Protein AF-A0A1V6E5Q2-F1 (afdb_monomer_lite)

Radius of gyration: 21.22 Å; chains: 1; bounding box: 49×28×73 Å

pLDDT: mean 86.6, std 13.54, range [40.0, 97.19]

Foldseek 3Di:
DDWDFDDQDDPDDPPDDPVLLQVLLQVLQLVLLVCCLAPPLLVLQAPCLCVQQVFDDDDPVVQVVQCVPAVDNTPPCRPCLQVCQSNVDWDWGGGSRHIDTHTPPSNVVPPCDPDVPDTRPVCSSNGDGPCRVVVSSVSSVVSSVVSSVVVVVVVVVVVVPDDPPPD

Secondary structure (DSSP, 8-state):
---B---------TT--HHHHHHHHHHHHHHHHHHIIIIITGGGGSTTHHHHTTPPPPPHHHHHHHHHHHS---TT-SSSHHHHHHHH-EEEEEETTEEEEEE-GGGGG------TTS--HHHHHT---TTHHHHHHHHHHHHHHHHHHHHHHHHHHHHHHS-GGG-

Structure (mmCIF, N/CA/C/O backbone):
data_AF-A0A1V6E5Q2-F1
#
_entry.id   AF-A0A1V6E5Q2-F1
#
loop_
_atom_site.group_PDB
_atom_site.id
_atom_site.type_symbol
_atom_site.label_atom_id
_atom_site.label_alt_id
_atom_site.label_comp_id
_atom_site.label_asym_id
_atom_site.label_entity_id
_atom_site.label_seq_id
_atom_site.pdbx_PDB_ins_code
_atom_site.Cartn_x
_atom_site.Cartn_y
_atom_site.Cartn_z
_atom_site.occupancy
_atom_site.B_iso_or_equiv
_atom_site.auth_seq_id
_atom_site.auth_comp_id
_atom_site.auth_asym_id
_atom_site.auth_atom_id
_atom_site.pdbx_PDB_model_num
ATOM 1 N N . MET A 1 1 ? -6.738 10.334 -2.288 1.00 42.06 1 MET A N 1
ATOM 2 C CA . MET A 1 1 ? -5.582 9.819 -3.044 1.00 42.06 1 MET A CA 1
ATOM 3 C C . MET A 1 1 ? -4.465 9.629 -2.037 1.00 42.06 1 MET A C 1
ATOM 5 O O . MET A 1 1 ? -4.262 10.536 -1.241 1.00 42.06 1 MET A O 1
ATOM 9 N N . ILE A 1 2 ? -3.865 8.445 -1.987 1.00 44.06 2 ILE A N 1
ATOM 10 C CA . ILE A 1 2 ? -2.779 8.095 -1.06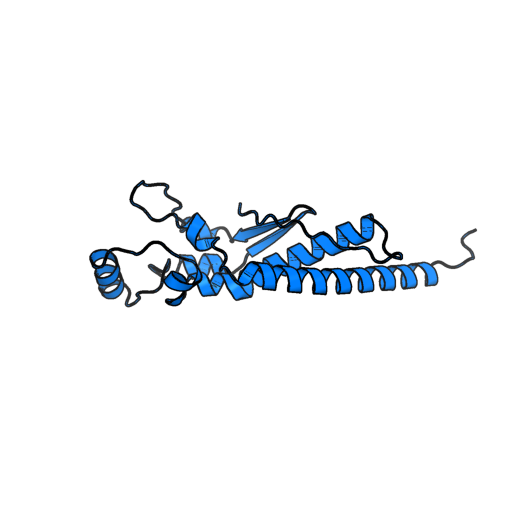0 1.00 44.06 2 ILE A CA 1
ATOM 11 C C . ILE A 1 2 ? -1.496 8.108 -1.891 1.00 44.06 2 ILE A C 1
ATOM 13 O O . ILE A 1 2 ? -1.531 7.612 -3.016 1.00 44.06 2 ILE A O 1
ATOM 17 N N . ALA A 1 3 ? -0.417 8.705 -1.384 1.00 40.00 3 ALA A N 1
ATOM 18 C CA . ALA A 1 3 ? 0.864 8.780 -2.082 1.00 40.00 3 ALA A CA 1
ATOM 19 C C . ALA A 1 3 ? 1.982 8.298 -1.153 1.00 40.00 3 ALA A C 1
ATOM 21 O O . ALA A 1 3 ? 2.346 8.993 -0.207 1.00 40.00 3 ALA A O 1
ATOM 22 N N . ILE A 1 4 ? 2.518 7.111 -1.430 1.00 51.91 4 ILE A N 1
ATOM 23 C CA . ILE A 1 4 ? 3.765 6.637 -0.827 1.00 51.91 4 ILE A CA 1
ATOM 24 C C . ILE A 1 4 ? 4.893 7.225 -1.676 1.00 51.91 4 ILE A C 1
ATOM 26 O O . ILE A 1 4 ? 4.987 6.923 -2.865 1.00 51.91 4 ILE A O 1
ATOM 30 N N . ARG A 1 5 ? 5.712 8.104 -1.090 1.00 45.88 5 ARG A N 1
ATOM 31 C CA . ARG A 1 5 ? 6.893 8.673 -1.753 1.00 45.88 5 ARG A CA 1
ATOM 32 C C . ARG A 1 5 ? 8.125 7.946 -1.241 1.00 45.88 5 ARG A C 1
ATOM 34 O O . ARG A 1 5 ? 8.477 8.095 -0.076 1.00 45.88 5 ARG A O 1
ATOM 41 N N . THR A 1 6 ? 8.763 7.168 -2.105 1.00 51.72 6 THR A N 1
ATOM 42 C CA . THR A 1 6 ? 10.079 6.589 -1.833 1.00 51.72 6 THR A CA 1
ATOM 43 C C . THR A 1 6 ? 11.035 7.010 -2.936 1.00 51.72 6 THR A C 1
ATOM 45 O O . THR A 1 6 ? 10.660 7.025 -4.108 1.00 51.72 6 THR A O 1
ATOM 48 N N . THR A 1 7 ? 12.257 7.381 -2.567 1.00 50.34 7 THR A N 1
ATOM 49 C CA . THR A 1 7 ? 13.312 7.692 -3.532 1.00 50.34 7 THR A CA 1
ATOM 50 C C . THR A 1 7 ? 14.164 6.445 -3.690 1.00 50.34 7 THR A C 1
ATOM 52 O O . THR A 1 7 ? 15.016 6.161 -2.850 1.00 50.34 7 THR A O 1
ATOM 55 N N . LEU A 1 8 ? 13.920 5.679 -4.752 1.00 53.22 8 LEU A N 1
ATOM 56 C CA . LEU A 1 8 ? 14.733 4.513 -5.070 1.00 53.22 8 LEU A CA 1
ATOM 57 C C . LEU A 1 8 ? 15.920 4.962 -5.927 1.00 53.22 8 LEU A C 1
ATOM 59 O O . LEU A 1 8 ? 15.751 5.376 -7.072 1.00 53.22 8 LEU A O 1
ATOM 63 N N . ARG A 1 9 ? 17.129 4.913 -5.364 1.00 55.69 9 ARG A N 1
ATOM 64 C CA . ARG A 1 9 ? 18.355 5.199 -6.113 1.00 55.69 9 ARG A CA 1
ATOM 65 C C . ARG A 1 9 ? 18.916 3.885 -6.639 1.00 55.69 9 ARG A C 1
ATOM 67 O O . ARG A 1 9 ? 19.646 3.196 -5.936 1.00 55.69 9 ARG A O 1
ATOM 74 N N . TYR A 1 10 ? 18.537 3.533 -7.861 1.00 60.97 10 TYR A N 1
ATOM 75 C CA . TYR A 1 10 ? 19.100 2.372 -8.537 1.00 60.97 10 TYR A CA 1
ATOM 76 C C . TYR A 1 10 ? 20.442 2.750 -9.171 1.00 60.97 10 TYR A C 1
ATOM 78 O O . TYR A 1 10 ? 20.530 3.721 -9.924 1.00 60.97 10 TYR A O 1
ATOM 86 N N . VAL A 1 11 ? 21.494 2.000 -8.848 1.00 61.47 11 VAL A N 1
ATOM 87 C CA . VAL A 1 11 ? 22.783 2.097 -9.538 1.00 61.47 11 VAL A CA 1
ATOM 88 C C . VAL A 1 11 ? 22.642 1.239 -10.792 1.00 61.47 11 VAL A C 1
ATOM 90 O O . VAL A 1 11 ? 22.547 0.021 -10.690 1.00 61.47 11 VAL A O 1
ATOM 93 N N . GLY A 1 12 ? 22.482 1.908 -11.937 1.00 55.00 12 GLY A N 1
ATOM 94 C CA . GLY A 1 12 ? 22.088 1.324 -13.221 1.00 55.00 12 GLY A CA 1
ATOM 95 C C . GLY A 1 12 ? 22.871 0.081 -13.639 1.00 55.00 12 GLY A C 1
ATOM 96 O O . GLY A 1 12 ? 24.053 -0.059 -13.336 1.00 55.00 12 GLY A O 1
ATOM 97 N N . ASP A 1 13 ? 22.204 -0.779 -14.406 1.00 69.75 13 ASP A N 1
ATOM 98 C CA . ASP A 1 13 ? 22.886 -1.698 -15.311 1.00 69.75 13 ASP A CA 1
ATOM 99 C C . ASP A 1 13 ? 23.342 -0.873 -16.523 1.00 69.75 13 ASP A C 1
ATOM 101 O O . ASP A 1 13 ? 22.537 -0.137 -17.100 1.00 69.75 13 ASP A O 1
ATOM 105 N N . ALA A 1 14 ? 24.621 -0.960 -16.895 1.00 71.19 14 ALA A N 1
ATOM 106 C CA . ALA A 1 14 ? 25.188 -0.207 -18.015 1.00 71.19 14 ALA A CA 1
ATOM 107 C C . ALA A 1 14 ? 24.459 -0.474 -19.348 1.00 71.19 14 ALA A C 1
ATOM 109 O O . ALA A 1 14 ? 24.554 0.335 -20.270 1.00 71.19 14 ALA A O 1
ATOM 110 N N . ALA A 1 15 ? 23.721 -1.585 -19.449 1.00 78.56 15 ALA A N 1
ATOM 111 C CA . ALA A 1 15 ? 22.958 -1.958 -20.635 1.00 78.56 15 ALA A CA 1
ATOM 112 C C . ALA A 1 15 ? 21.544 -1.341 -20.716 1.00 78.56 15 ALA A C 1
ATOM 114 O O . ALA A 1 15 ? 20.929 -1.367 -21.787 1.00 78.56 15 ALA A O 1
ATOM 115 N N . ALA A 1 16 ? 20.998 -0.807 -19.618 1.00 87.25 16 ALA A N 1
ATOM 116 C CA . ALA A 1 16 ? 19.630 -0.290 -19.587 1.00 87.25 16 ALA A CA 1
ATOM 117 C C . ALA A 1 16 ? 19.575 1.188 -19.994 1.00 87.25 16 ALA A C 1
ATOM 119 O O . ALA A 1 16 ? 20.278 2.033 -19.438 1.00 87.25 16 ALA A O 1
ATOM 120 N N . SER A 1 17 ? 18.692 1.530 -20.939 1.00 90.69 17 SER A N 1
ATOM 121 C CA . SER A 1 17 ? 18.462 2.937 -21.276 1.00 90.69 17 SER A CA 1
ATOM 122 C C . SER A 1 17 ? 17.658 3.635 -20.165 1.00 90.69 17 SER A C 1
ATOM 124 O O . SER A 1 17 ? 16.873 2.977 -19.473 1.00 90.69 17 SER A O 1
ATOM 126 N N . PRO A 1 18 ? 17.756 4.971 -20.014 1.00 90.12 18 PRO A N 1
ATOM 127 C CA . PRO A 1 18 ? 16.938 5.711 -19.049 1.00 90.12 18 PRO A CA 1
ATOM 128 C C . PRO A 1 18 ? 15.427 5.462 -19.198 1.00 90.12 18 PRO A C 1
ATOM 130 O O . PRO A 1 18 ? 14.717 5.372 -18.199 1.00 90.12 18 PRO A O 1
ATOM 133 N N . GLY A 1 19 ? 14.939 5.284 -20.431 1.00 91.31 19 GLY A N 1
ATOM 134 C CA . GLY A 1 19 ? 13.529 4.981 -20.691 1.00 91.31 19 GLY A CA 1
ATOM 135 C C . GLY A 1 19 ? 13.108 3.576 -20.247 1.00 91.31 19 GLY A C 1
ATOM 136 O O . GLY A 1 19 ? 11.975 3.388 -19.804 1.00 91.31 19 GLY A O 1
ATOM 137 N N . ASP A 1 20 ? 14.008 2.591 -20.315 1.00 92.62 20 ASP A N 1
ATOM 138 C CA . ASP A 1 20 ? 13.737 1.242 -19.797 1.00 92.62 20 ASP A CA 1
ATOM 139 C C . ASP A 1 20 ? 13.686 1.244 -18.276 1.00 92.62 20 ASP A C 1
ATOM 141 O O . ASP A 1 20 ? 12.810 0.613 -17.688 1.00 92.62 20 ASP A O 1
ATOM 145 N N . MET A 1 21 ? 14.599 1.991 -17.652 1.00 90.69 21 MET A N 1
ATOM 146 C CA . MET A 1 21 ? 14.638 2.177 -16.206 1.00 90.69 21 MET A CA 1
ATOM 147 C C . MET A 1 21 ? 13.342 2.800 -15.693 1.00 90.69 21 MET A C 1
ATOM 149 O O . MET A 1 21 ? 12.751 2.284 -14.746 1.00 90.69 21 MET A O 1
ATOM 153 N N . GLU A 1 22 ? 12.872 3.875 -16.332 1.00 92.50 22 GLU A N 1
ATOM 154 C CA . GLU A 1 22 ? 11.607 4.510 -15.962 1.00 92.50 22 GLU A CA 1
ATOM 155 C C . GLU A 1 22 ? 10.428 3.545 -16.125 1.00 92.50 22 GLU A C 1
ATOM 157 O O . GLU A 1 22 ? 9.627 3.382 -15.204 1.00 92.50 22 GLU A O 1
ATOM 162 N N . ARG A 1 23 ? 10.346 2.846 -17.263 1.00 94.00 23 ARG A N 1
ATOM 163 C CA . ARG A 1 23 ? 9.274 1.878 -17.528 1.00 94.00 23 ARG A CA 1
ATOM 164 C C . ARG A 1 23 ? 9.261 0.738 -16.509 1.00 94.00 23 ARG A C 1
ATOM 166 O O . ARG A 1 23 ? 8.199 0.413 -15.982 1.00 94.00 23 ARG A O 1
ATOM 173 N N . ALA A 1 24 ? 10.425 0.164 -16.211 1.00 93.94 24 ALA A N 1
ATOM 174 C CA . ALA A 1 24 ? 10.580 -0.892 -15.217 1.00 93.94 24 ALA A CA 1
ATOM 175 C C . ALA A 1 24 ? 10.189 -0.410 -13.812 1.00 93.94 24 ALA A C 1
ATOM 177 O O . ALA A 1 24 ? 9.497 -1.125 -13.088 1.00 93.94 24 ALA A O 1
ATOM 178 N N . ALA A 1 25 ? 10.579 0.813 -13.438 1.00 92.56 25 ALA A N 1
ATOM 179 C CA . ALA A 1 25 ? 10.232 1.406 -12.150 1.00 92.56 25 ALA A CA 1
ATOM 180 C C . ALA A 1 25 ? 8.722 1.639 -11.999 1.00 92.56 25 ALA A C 1
ATOM 182 O O . ALA A 1 25 ? 8.157 1.295 -10.961 1.00 92.56 25 ALA A O 1
ATOM 183 N N . VAL A 1 26 ? 8.058 2.172 -13.030 1.00 94.38 26 VAL A N 1
ATOM 184 C CA . VAL A 1 26 ? 6.599 2.369 -13.028 1.00 94.38 26 VAL A CA 1
ATOM 185 C C . VAL A 1 26 ? 5.879 1.032 -12.856 1.00 94.38 26 VAL A C 1
ATOM 187 O O . VAL A 1 26 ? 5.056 0.904 -11.954 1.00 94.38 26 VAL A O 1
ATOM 190 N N . GLN A 1 27 ? 6.241 0.015 -13.642 1.00 95.88 27 GLN A N 1
ATOM 191 C CA . GLN A 1 27 ? 5.641 -1.322 -13.539 1.00 95.88 27 GLN A CA 1
ATOM 192 C C . GLN A 1 27 ? 5.870 -1.956 -12.158 1.00 95.88 27 GLN A C 1
ATOM 194 O O . GLN A 1 27 ? 4.944 -2.499 -11.561 1.00 95.88 27 GLN A O 1
ATOM 199 N N . ALA A 1 28 ? 7.079 -1.836 -11.603 1.00 94.88 28 ALA A N 1
ATOM 200 C CA . ALA A 1 28 ? 7.383 -2.337 -10.264 1.00 94.88 28 ALA A CA 1
ATOM 201 C C . ALA A 1 28 ? 6.574 -1.620 -9.165 1.00 94.88 28 ALA A C 1
ATOM 203 O O . ALA A 1 28 ? 6.164 -2.245 -8.184 1.00 94.88 28 ALA A O 1
ATOM 204 N N . LEU A 1 29 ? 6.318 -0.317 -9.318 1.00 94.62 29 LEU A N 1
ATOM 205 C CA . LEU A 1 29 ? 5.461 0.447 -8.411 1.00 94.62 29 LEU A CA 1
ATOM 206 C C . LEU A 1 29 ? 3.9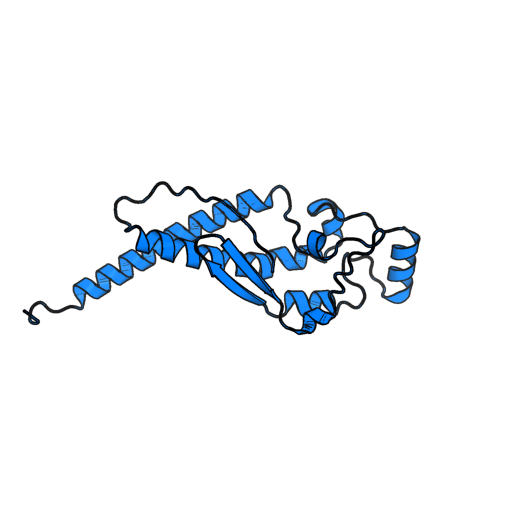91 0.019 -8.508 1.00 94.62 29 LEU A C 1
ATOM 208 O O . LEU A 1 29 ? 3.331 -0.068 -7.471 1.00 94.62 29 LEU A O 1
ATOM 212 N N . GLU A 1 30 ? 3.483 -0.286 -9.705 1.00 95.69 30 GLU A N 1
ATOM 213 C CA . GLU A 1 30 ? 2.143 -0.872 -9.875 1.00 95.69 30 GLU A CA 1
ATOM 214 C C . GLU A 1 30 ? 2.045 -2.228 -9.169 1.00 95.69 30 GLU A C 1
ATOM 216 O O . GLU A 1 30 ? 1.129 -2.440 -8.368 1.00 95.69 30 GLU A O 1
ATOM 221 N N . ASP A 1 31 ? 3.038 -3.100 -9.373 1.00 96.62 31 ASP A N 1
ATOM 222 C CA . ASP A 1 31 ? 3.130 -4.398 -8.700 1.00 96.62 31 ASP A CA 1
ATOM 223 C C . ASP A 1 31 ? 3.168 -4.240 -7.169 1.00 96.62 31 ASP A C 1
ATOM 225 O O . ASP A 1 31 ? 2.547 -5.019 -6.440 1.00 96.62 31 ASP A O 1
ATOM 229 N N . LEU A 1 32 ? 3.881 -3.229 -6.654 1.00 95.94 32 LEU A N 1
ATOM 230 C CA . LEU A 1 32 ? 3.919 -2.930 -5.221 1.00 95.94 32 LEU A CA 1
ATOM 231 C C . LEU A 1 32 ? 2.561 -2.441 -4.710 1.00 95.94 32 LEU A C 1
ATOM 233 O O . LEU A 1 32 ? 2.129 -2.874 -3.644 1.00 95.94 32 LEU A O 1
ATOM 237 N N . GLY A 1 33 ? 1.883 -1.552 -5.439 1.00 95.00 33 GLY A N 1
ATOM 238 C CA . GLY A 1 33 ? 0.558 -1.063 -5.055 1.00 95.00 33 GLY A CA 1
ATOM 239 C C . GLY A 1 33 ? -0.469 -2.191 -4.974 1.00 95.00 33 GLY A C 1
ATOM 240 O O . GLY A 1 33 ? -1.237 -2.256 -4.012 1.00 95.00 33 GLY A O 1
ATOM 241 N N . ALA A 1 34 ? -0.430 -3.114 -5.938 1.00 96.06 34 ALA A N 1
ATOM 242 C CA . ALA A 1 34 ? -1.249 -4.321 -5.927 1.00 96.06 34 ALA A CA 1
ATOM 243 C C . ALA A 1 34 ? -0.898 -5.232 -4.741 1.00 96.06 34 ALA A C 1
ATOM 245 O O . ALA A 1 34 ? -1.789 -5.672 -4.016 1.00 96.06 34 ALA A O 1
ATOM 246 N N . LYS A 1 35 ? 0.397 -5.451 -4.478 1.00 96.44 35 LYS A N 1
ATOM 247 C CA . LYS A 1 35 ? 0.859 -6.246 -3.332 1.00 96.44 35 LYS A CA 1
ATOM 248 C C . LYS A 1 35 ? 0.443 -5.641 -1.991 1.00 96.44 35 LYS A C 1
ATOM 250 O O . LYS A 1 35 ? -0.007 -6.363 -1.108 1.00 96.44 35 LYS A O 1
ATOM 255 N N . TRP A 1 36 ? 0.582 -4.328 -1.821 1.00 96.25 36 TRP A N 1
ATOM 256 C CA . TRP A 1 36 ? 0.141 -3.638 -0.609 1.00 96.25 36 TRP A CA 1
ATOM 257 C C . TRP A 1 36 ? -1.363 -3.823 -0.391 1.00 96.25 36 TRP A C 1
ATOM 259 O O . TRP A 1 36 ? -1.789 -4.174 0.709 1.00 96.25 36 TRP A O 1
ATOM 269 N N . HIS A 1 37 ? -2.159 -3.647 -1.448 1.00 95.12 37 HIS A N 1
ATOM 270 C CA . HIS A 1 37 ? -3.608 -3.829 -1.394 1.00 95.12 37 HIS A CA 1
ATOM 271 C C . HIS A 1 37 ? -4.015 -5.268 -1.041 1.00 95.12 37 HIS A C 1
ATOM 273 O O . HIS A 1 37 ? -4.898 -5.453 -0.209 1.00 95.12 37 HIS A O 1
ATOM 279 N N . GLY A 1 38 ? -3.356 -6.272 -1.623 1.00 96.12 38 GLY A N 1
ATOM 280 C CA . GLY A 1 38 ? -3.670 -7.682 -1.381 1.00 96.12 38 GLY A CA 1
ATOM 281 C C . GLY A 1 38 ? -3.190 -8.202 -0.025 1.00 96.12 38 GLY A C 1
ATOM 282 O O . GLY A 1 38 ? -3.943 -8.869 0.679 1.00 96.12 38 GLY A O 1
ATOM 283 N N . ASP A 1 39 ? -1.959 -7.867 0.364 1.00 97.06 39 ASP A N 1
ATOM 284 C CA . ASP A 1 39 ? -1.290 -8.535 1.487 1.00 97.06 39 ASP A CA 1
ATOM 285 C C . ASP A 1 39 ? -1.291 -7.696 2.770 1.00 97.06 39 ASP A C 1
ATOM 287 O O . ASP A 1 39 ? -1.367 -8.245 3.868 1.00 97.06 39 ASP A O 1
ATOM 291 N N . TYR A 1 40 ? -1.187 -6.369 2.654 1.00 96.75 40 TYR A N 1
ATOM 292 C CA . TYR A 1 40 ? -0.940 -5.477 3.795 1.00 96.75 40 TYR A CA 1
ATOM 293 C C . TYR A 1 40 ? -2.191 -4.724 4.244 1.00 96.75 40 TYR A C 1
ATOM 295 O O . TYR A 1 40 ? -2.418 -4.543 5.442 1.00 96.75 40 TYR A O 1
ATOM 303 N N . LEU A 1 41 ? -3.055 -4.326 3.311 1.00 95.19 41 LEU A N 1
ATOM 304 C CA . LEU A 1 41 ? -4.316 -3.671 3.645 1.00 95.19 41 LEU A CA 1
ATOM 305 C C . LEU A 1 41 ? -5.225 -4.536 4.541 1.00 95.19 41 LEU A C 1
ATOM 307 O O . LEU A 1 41 ? -5.756 -3.985 5.504 1.00 95.19 41 LEU A O 1
ATOM 311 N N . PRO A 1 42 ? -5.389 -5.862 4.335 1.00 96.69 42 PRO A N 1
ATOM 312 C CA . PRO A 1 42 ? -6.188 -6.683 5.250 1.00 96.69 42 PRO A CA 1
ATOM 313 C C . PRO A 1 42 ? -5.688 -6.629 6.700 1.00 96.69 42 PRO A C 1
ATOM 315 O O . PRO A 1 42 ? -6.487 -6.622 7.635 1.00 96.69 42 PRO A O 1
ATOM 318 N N . LEU A 1 43 ? -4.373 -6.487 6.896 1.00 97.19 43 LEU A N 1
ATOM 319 C CA . LEU A 1 43 ? -3.745 -6.431 8.219 1.00 97.19 43 LEU A CA 1
ATOM 320 C C . LEU A 1 43 ? -4.161 -5.191 9.022 1.00 97.19 43 LEU A C 1
ATOM 322 O O . LEU A 1 43 ? -4.072 -5.209 10.247 1.00 97.19 43 LEU A O 1
ATOM 326 N N . HIS A 1 44 ? -4.656 -4.139 8.363 1.00 96.06 44 HIS A N 1
ATOM 327 C CA . HIS A 1 44 ? -5.182 -2.935 9.013 1.00 96.06 44 HIS A CA 1
ATOM 328 C C . HIS A 1 44 ? -6.525 -3.174 9.719 1.00 96.06 44 HIS A C 1
ATOM 330 O O . HIS A 1 44 ? -6.934 -2.386 10.571 1.00 96.06 44 HIS A O 1
ATOM 336 N N . PHE A 1 45 ? -7.214 -4.265 9.386 1.00 95.88 45 PHE A N 1
ATOM 337 C CA . PHE A 1 45 ? -8.483 -4.654 10.001 1.00 95.88 45 PHE A CA 1
ATOM 338 C C . PHE A 1 45 ? -8.302 -5.711 11.102 1.00 95.88 45 PHE A C 1
ATOM 340 O O . PHE A 1 45 ? -9.263 -6.066 11.787 1.00 95.88 45 PHE A O 1
ATOM 347 N N . GLU A 1 46 ? -7.080 -6.198 11.322 1.00 95.94 46 GLU A N 1
ATOM 348 C CA . GLU A 1 46 ? -6.780 -7.205 12.339 1.00 95.94 46 GLU A CA 1
ATOM 349 C C . GLU A 1 46 ? -6.613 -6.601 13.740 1.00 95.94 46 GLU A C 1
ATOM 351 O O . GLU A 1 46 ? -6.154 -5.466 13.870 1.00 95.94 46 GLU A O 1
ATOM 356 N N . PRO A 1 47 ? -6.918 -7.336 14.830 1.00 94.94 47 PRO A N 1
ATOM 357 C CA . PRO A 1 47 ? -6.720 -6.841 16.196 1.00 94.94 47 PRO A CA 1
ATOM 358 C C . PRO A 1 47 ? -5.295 -6.337 16.474 1.00 94.94 47 PRO A C 1
ATOM 360 O O . PRO A 1 47 ? -5.113 -5.382 17.229 1.00 94.94 47 PRO A O 1
ATOM 363 N N . SER A 1 48 ? -4.289 -6.931 15.826 1.00 95.88 48 SER A N 1
ATOM 364 C CA . SER A 1 48 ? -2.881 -6.536 15.937 1.00 95.88 48 SER A CA 1
ATOM 365 C C . SER A 1 48 ? -2.554 -5.177 15.310 1.00 95.88 48 SER A C 1
ATOM 367 O O . SER A 1 48 ? -1.478 -4.645 15.581 1.00 95.88 48 SER A O 1
ATOM 369 N N . ALA A 1 49 ? -3.444 -4.597 14.493 1.00 95.94 49 ALA A N 1
ATOM 370 C CA . ALA A 1 49 ? -3.184 -3.343 13.786 1.00 95.94 49 ALA A CA 1
ATOM 371 C C . ALA A 1 49 ? -2.902 -2.172 14.742 1.00 95.94 49 ALA A C 1
ATOM 373 O O . ALA A 1 49 ? -2.083 -1.316 14.426 1.00 95.94 49 ALA A O 1
ATOM 374 N N . PHE A 1 50 ? -3.503 -2.172 15.942 1.00 95.00 50 PHE A N 1
ATOM 375 C CA . PHE A 1 50 ? -3.218 -1.161 16.968 1.00 95.00 50 PHE A CA 1
ATOM 376 C C . PHE A 1 50 ? -1.732 -1.073 17.304 1.00 95.00 50 PHE A C 1
ATOM 378 O O . PHE A 1 50 ? -1.178 0.021 17.342 1.00 95.00 50 PHE A O 1
ATOM 385 N N . ASN A 1 51 ? -1.092 -2.226 17.496 1.00 95.94 51 ASN A N 1
ATOM 386 C CA . ASN A 1 51 ? 0.321 -2.288 17.846 1.00 95.94 51 ASN A CA 1
ATOM 387 C C . ASN A 1 51 ? 1.203 -2.129 16.608 1.00 95.94 51 ASN A C 1
ATOM 389 O O . ASN A 1 51 ? 2.183 -1.397 16.651 1.00 95.94 51 ASN A O 1
ATOM 393 N N . ARG A 1 52 ? 0.845 -2.793 15.501 1.00 96.44 52 ARG A N 1
ATOM 394 C CA . ARG A 1 52 ? 1.650 -2.789 14.271 1.00 96.44 52 ARG A CA 1
ATOM 395 C C . ARG A 1 52 ? 1.743 -1.402 13.634 1.00 96.44 52 ARG A C 1
ATOM 397 O O . ARG A 1 52 ? 2.819 -0.993 13.220 1.00 96.44 52 ARG A O 1
ATOM 404 N N . TYR A 1 53 ? 0.617 -0.703 13.546 1.00 96.00 53 TYR A N 1
ATOM 405 C CA . TYR A 1 53 ? 0.499 0.552 12.802 1.00 96.00 53 TYR A CA 1
ATOM 406 C C . TYR A 1 53 ? 0.355 1.780 13.708 1.00 96.00 53 TYR A C 1
ATOM 408 O O . TYR A 1 53 ? 0.182 2.892 13.216 1.00 96.00 53 TYR A O 1
ATOM 416 N N . GLY A 1 54 ? 0.393 1.593 15.032 1.00 95.44 54 GLY A N 1
ATOM 417 C CA . GLY A 1 54 ? 0.280 2.689 15.994 1.00 95.44 54 GLY A CA 1
ATOM 418 C C . GLY A 1 54 ? -1.083 3.384 15.967 1.00 95.44 54 GLY A C 1
ATOM 419 O O . GLY A 1 54 ? -1.153 4.605 16.109 1.00 95.44 54 GLY A O 1
ATOM 420 N N . PHE A 1 55 ? -2.175 2.639 15.754 1.00 94.75 55 PHE A N 1
ATOM 421 C CA . PHE A 1 55 ? -3.510 3.246 15.722 1.00 94.75 55 PHE A CA 1
ATOM 422 C C . PHE A 1 55 ? -3.857 3.899 17.055 1.00 94.75 55 PHE A C 1
ATOM 424 O O . PHE A 1 55 ? -3.518 3.406 18.134 1.00 94.75 55 PHE A O 1
ATOM 431 N N . GLN A 1 56 ? -4.629 4.981 16.986 1.00 91.56 56 GLN A N 1
ATOM 432 C CA . GLN A 1 56 ? -5.060 5.686 18.182 1.00 91.56 56 GLN A CA 1
ATOM 433 C C . GLN A 1 56 ? -5.925 4.767 19.059 1.00 91.56 56 GLN A C 1
ATOM 435 O O . GLN A 1 56 ? -6.913 4.179 18.603 1.00 91.56 56 GLN A O 1
ATOM 440 N N . ALA A 1 57 ? -5.610 4.677 20.350 1.00 91.75 57 ALA A N 1
ATOM 441 C CA . ALA A 1 57 ? -6.414 3.898 21.284 1.00 91.75 57 ALA A CA 1
ATOM 442 C C . ALA A 1 57 ? -7.877 4.381 21.293 1.00 91.75 57 ALA A C 1
ATOM 444 O O . ALA A 1 57 ? -8.170 5.579 21.329 1.00 91.75 57 ALA A O 1
ATOM 445 N N . ARG A 1 58 ? -8.824 3.438 21.258 1.00 92.19 58 ARG A N 1
ATOM 446 C CA . ARG A 1 58 ? -10.259 3.737 21.376 1.00 92.19 58 ARG A CA 1
ATOM 447 C C . ARG A 1 58 ? -10.681 3.692 22.838 1.00 92.19 58 ARG A C 1
ATOM 449 O O . ARG A 1 58 ? -10.172 2.887 23.610 1.00 92.19 58 ARG A O 1
ATOM 456 N N . SER A 1 59 ? -11.657 4.516 23.221 1.00 93.31 59 SER A N 1
ATOM 457 C CA . SER A 1 59 ? -12.168 4.498 24.594 1.00 93.31 59 SER A CA 1
ATOM 458 C C . SER A 1 59 ? -12.783 3.138 24.946 1.00 93.31 59 SER A C 1
ATOM 460 O O . SER A 1 59 ? -13.480 2.526 24.132 1.00 93.31 59 SER A O 1
ATOM 462 N N . ALA A 1 60 ? -12.598 2.685 26.188 1.00 94.88 60 ALA A N 1
ATOM 463 C CA . ALA A 1 60 ? -13.141 1.408 26.659 1.00 94.88 60 ALA A CA 1
ATOM 464 C C . ALA A 1 60 ? -14.666 1.314 26.462 1.00 94.88 60 ALA A C 1
ATOM 466 O O . ALA A 1 60 ? -15.187 0.282 26.037 1.00 94.88 60 ALA A O 1
ATOM 467 N N . ARG A 1 61 ? -15.387 2.426 26.679 1.00 95.94 61 ARG A N 1
ATOM 468 C CA . ARG A 1 61 ? -16.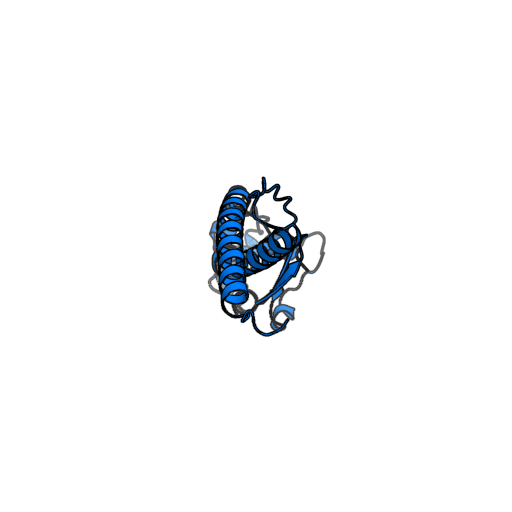831 2.530 26.417 1.00 95.94 61 ARG A CA 1
ATOM 469 C C . ARG A 1 61 ? -17.171 2.270 24.948 1.00 95.94 61 ARG A C 1
ATOM 471 O O . ARG A 1 61 ? -18.150 1.577 24.673 1.00 95.94 61 ARG A O 1
ATOM 478 N N . TYR A 1 62 ? -16.391 2.815 24.010 1.00 93.19 62 TYR A N 1
ATOM 479 C CA . TYR A 1 62 ? -16.586 2.571 22.580 1.00 93.19 62 TYR A CA 1
ATOM 480 C C . TYR A 1 62 ? -16.380 1.093 22.247 1.00 93.19 62 TYR A C 1
ATOM 482 O O . TYR A 1 62 ? -17.257 0.493 21.626 1.00 93.19 62 TYR A O 1
ATOM 490 N N . THR A 1 63 ? -15.274 0.501 22.704 1.00 94.06 63 THR A N 1
ATOM 491 C CA . THR A 1 63 ? -14.941 -0.905 22.439 1.00 94.06 63 THR A CA 1
ATOM 492 C C . THR A 1 63 ? -15.987 -1.845 23.033 1.00 94.06 63 THR A C 1
ATOM 494 O O . THR A 1 63 ? -16.510 -2.693 22.316 1.00 94.06 63 THR A O 1
ATOM 497 N N . LYS A 1 64 ? -16.401 -1.635 24.291 1.00 95.81 64 LYS A N 1
ATOM 498 C CA . LYS A 1 64 ? -17.464 -2.425 24.936 1.00 95.81 64 LYS A CA 1
ATOM 499 C C . LYS A 1 64 ? -18.783 -2.339 24.168 1.00 95.81 64 LYS A C 1
ATOM 501 O O . LYS A 1 64 ? -19.402 -3.361 23.894 1.00 95.81 64 LYS A O 1
ATOM 506 N N . ARG A 1 65 ? -19.200 -1.130 23.771 1.00 95.62 65 ARG A N 1
ATOM 507 C CA . ARG A 1 65 ? -20.419 -0.927 22.968 1.00 95.62 65 ARG A CA 1
ATOM 508 C C . ARG A 1 65 ? -20.332 -1.633 21.615 1.00 95.62 65 ARG A C 1
ATOM 510 O O . ARG A 1 65 ? -21.323 -2.183 21.148 1.00 95.62 65 ARG A O 1
ATOM 517 N N . LYS A 1 66 ? -19.167 -1.579 20.973 1.00 94.38 66 LYS A N 1
ATOM 518 C CA . LYS A 1 66 ? -18.923 -2.204 19.675 1.00 94.38 66 LYS A CA 1
ATOM 519 C C . LYS A 1 66 ? -19.015 -3.726 19.760 1.00 94.38 66 LYS A C 1
ATOM 521 O O . LYS A 1 66 ? -19.749 -4.320 18.978 1.00 94.38 66 LYS A O 1
ATOM 526 N N . VAL A 1 67 ? -18.349 -4.320 20.747 1.00 96.56 67 VAL A N 1
ATOM 527 C CA . VAL A 1 67 ? -18.409 -5.761 21.021 1.00 96.56 67 VAL A CA 1
ATOM 528 C C . VAL A 1 67 ? -19.841 -6.185 21.344 1.00 96.56 67 VAL A C 1
ATOM 530 O O . VAL A 1 67 ? -20.333 -7.130 20.746 1.00 96.56 67 VAL A O 1
ATOM 533 N N . ALA A 1 68 ? -20.554 -5.442 22.194 1.00 96.75 68 ALA A N 1
ATOM 534 C CA . ALA A 1 68 ? -21.942 -5.760 22.532 1.00 96.75 68 ALA A CA 1
ATOM 535 C C . ALA A 1 68 ? -22.892 -5.718 21.321 1.00 96.75 68 ALA A C 1
ATOM 537 O O . ALA A 1 68 ? -23.854 -6.475 21.273 1.00 96.75 68 ALA A O 1
ATOM 538 N N . ARG A 1 69 ? -22.646 -4.829 20.348 1.00 96.12 69 ARG A N 1
ATOM 539 C CA . ARG A 1 69 ? -23.541 -4.638 19.195 1.00 96.12 69 ARG A CA 1
ATOM 540 C C . ARG A 1 69 ? -23.177 -5.478 17.968 1.00 96.12 69 ARG A C 1
ATOM 542 O O . ARG A 1 69 ? -24.073 -5.832 17.215 1.00 96.12 69 ARG A O 1
ATOM 549 N N . TYR A 1 70 ? -21.893 -5.750 17.743 1.00 93.69 70 TYR A N 1
ATOM 550 C CA . TYR A 1 70 ? -21.398 -6.404 16.520 1.00 93.69 70 TYR A CA 1
ATOM 551 C C . TYR A 1 70 ? -20.506 -7.617 16.788 1.00 93.69 70 TYR A C 1
ATOM 553 O O . TYR A 1 70 ? -19.984 -8.199 15.843 1.00 93.69 70 TYR A O 1
ATOM 561 N N . GLY A 1 71 ? -20.266 -7.972 18.052 1.00 94.81 71 GLY A N 1
ATOM 562 C CA . GLY A 1 71 ? -19.438 -9.125 18.413 1.00 94.81 71 GLY A CA 1
ATOM 563 C C . GLY A 1 71 ? -17.960 -8.988 18.042 1.00 94.81 71 GLY A C 1
ATOM 564 O O . GLY A 1 71 ? -17.254 -9.986 18.006 1.00 94.81 71 GLY A O 1
ATOM 565 N N . THR A 1 72 ? -17.470 -7.779 17.741 1.00 94.31 72 THR A N 1
ATOM 566 C CA . THR A 1 72 ? -16.095 -7.578 17.264 1.00 94.31 72 THR A CA 1
ATOM 567 C C . THR A 1 72 ? -15.380 -6.422 17.954 1.00 94.31 72 THR A C 1
ATOM 569 O O . THR A 1 72 ? -15.953 -5.360 18.211 1.00 94.31 72 THR A O 1
ATOM 572 N N . SER A 1 73 ? -14.093 -6.625 18.225 1.00 93.50 73 SER A N 1
ATOM 573 C CA . SER A 1 73 ? -13.143 -5.618 18.707 1.00 93.50 73 SER A CA 1
ATOM 574 C C . SER A 1 73 ? -12.178 -5.142 17.614 1.00 93.50 73 SER A C 1
ATOM 576 O O . SER A 1 73 ? -11.360 -4.260 17.876 1.00 93.50 73 SER A O 1
ATOM 578 N N . ARG A 1 74 ? -12.287 -5.679 16.388 1.00 94.06 74 ARG A N 1
ATOM 579 C CA . ARG A 1 74 ? -11.373 -5.394 15.270 1.00 94.06 74 ARG A CA 1
ATOM 580 C C . ARG A 1 74 ? -11.290 -3.890 14.968 1.00 94.06 74 ARG A C 1
ATOM 582 O O . ARG A 1 74 ? -12.326 -3.213 14.992 1.00 94.06 74 ARG A O 1
ATOM 589 N N . PRO A 1 75 ? -10.107 -3.322 14.697 1.00 92.00 75 PRO A N 1
ATOM 590 C CA . PRO A 1 75 ? -9.968 -1.917 14.325 1.00 92.00 75 PRO A CA 1
ATOM 591 C C . PRO A 1 75 ? -10.663 -1.636 12.994 1.00 92.00 75 PRO A C 1
ATOM 593 O O . PRO A 1 75 ? -10.791 -2.518 12.159 1.00 92.00 75 PRO A O 1
ATOM 596 N N . MET A 1 76 ? -11.186 -0.417 12.824 1.00 89.06 76 MET A N 1
ATOM 597 C CA . MET A 1 76 ? -11.877 0.060 11.607 1.00 89.06 76 MET A CA 1
ATOM 598 C C . MET A 1 76 ? -13.129 -0.733 11.144 1.00 89.06 76 MET A C 1
ATOM 600 O O . MET A 1 76 ? -13.914 -0.240 10.339 1.00 89.06 76 MET A O 1
ATOM 604 N N . VAL A 1 77 ? -13.407 -1.912 11.705 1.00 91.25 77 VAL A N 1
ATOM 605 C CA . VAL A 1 77 ? -14.516 -2.798 11.319 1.00 91.25 77 VAL A CA 1
ATOM 606 C C . VAL A 1 77 ? -15.730 -2.557 12.207 1.00 91.25 77 VAL A C 1
ATOM 608 O O . VAL A 1 77 ? -15.782 -3.082 13.308 1.00 91.25 77 VAL A O 1
ATOM 611 N N . TRP A 1 78 ? -16.713 -1.757 11.788 1.00 88.81 78 TRP A N 1
ATOM 612 C CA . TRP A 1 78 ? -17.980 -1.634 12.536 1.00 88.81 78 TRP A CA 1
ATOM 613 C C . TRP A 1 78 ? -18.982 -2.719 12.118 1.00 88.81 78 TRP A C 1
ATOM 615 O O . TRP A 1 78 ? -19.288 -3.601 12.906 1.00 88.81 78 TRP A O 1
ATOM 625 N N . THR A 1 79 ? -19.415 -2.706 10.855 1.00 88.75 79 THR A N 1
ATOM 626 C CA . THR A 1 79 ? -20.274 -3.739 10.230 1.00 88.75 79 THR A CA 1
ATOM 627 C C . THR A 1 79 ? -19.510 -4.662 9.267 1.00 88.75 79 THR A C 1
ATOM 629 O O . THR A 1 79 ? -20.108 -5.501 8.592 1.00 88.75 79 THR A O 1
ATOM 632 N N . GLY A 1 80 ? -18.201 -4.443 9.096 1.00 89.38 80 GLY A N 1
ATOM 633 C CA . GLY A 1 80 ? -17.393 -5.080 8.045 1.00 89.38 80 GLY A CA 1
ATOM 634 C C . GLY A 1 80 ? -17.624 -4.535 6.637 1.00 89.38 80 GLY A C 1
ATOM 635 O O . GLY A 1 80 ? -16.908 -4.916 5.722 1.00 89.38 80 GLY A O 1
ATOM 636 N N . GLN A 1 81 ? -18.571 -3.611 6.435 1.00 88.19 81 GLN A N 1
ATOM 637 C CA . GLN A 1 81 ? -18.784 -3.002 5.118 1.00 88.19 81 GLN A CA 1
ATOM 638 C C . GLN A 1 81 ? -17.540 -2.258 4.629 1.00 88.19 81 GLN A C 1
ATOM 640 O O . GLN A 1 81 ? -17.217 -2.336 3.449 1.00 88.19 81 GLN A O 1
ATOM 645 N N . LEU A 1 82 ? -16.842 -1.567 5.538 1.00 87.81 82 LEU A N 1
ATOM 646 C CA . LEU A 1 82 ? -15.611 -0.871 5.196 1.00 87.81 82 LEU A CA 1
ATOM 647 C C . LEU A 1 82 ? -14.527 -1.844 4.730 1.00 87.81 82 LEU A C 1
ATOM 649 O O . LEU A 1 82 ? -13.968 -1.654 3.661 1.00 87.81 82 LEU A O 1
ATOM 653 N N . GLU A 1 83 ? -14.257 -2.873 5.528 1.00 91.88 83 GLU A N 1
ATOM 654 C CA . GLU A 1 83 ? -13.277 -3.908 5.203 1.00 91.88 83 GLU A CA 1
ATOM 655 C C . GLU A 1 83 ? -13.584 -4.525 3.840 1.00 91.88 83 GLU A C 1
ATOM 657 O O . GLU A 1 83 ? -12.752 -4.440 2.949 1.00 91.88 83 GLU A O 1
ATOM 662 N N . ARG A 1 84 ? -14.817 -5.010 3.627 1.00 91.06 84 ARG A N 1
ATOM 663 C CA . ARG A 1 84 ? -15.243 -5.580 2.339 1.00 91.06 84 ARG A CA 1
ATOM 664 C C . ARG A 1 84 ? -15.052 -4.608 1.175 1.00 91.06 84 ARG A C 1
ATOM 666 O O . ARG A 1 84 ? -14.575 -5.005 0.119 1.00 91.06 84 ARG A O 1
ATOM 673 N N . ALA A 1 85 ? -15.423 -3.339 1.348 1.00 88.44 85 ALA A N 1
ATOM 674 C CA . ALA A 1 85 ? -15.256 -2.338 0.298 1.00 88.44 85 ALA A CA 1
ATOM 675 C C . ALA A 1 85 ? -13.771 -2.078 0.001 1.00 88.44 85 ALA A C 1
ATOM 677 O O . ALA A 1 85 ? -13.381 -2.056 -1.163 1.00 88.44 85 ALA A O 1
ATOM 678 N N . ALA A 1 86 ? -12.949 -1.926 1.042 1.00 89.56 86 ALA A N 1
ATOM 679 C CA . ALA A 1 86 ? -11.525 -1.648 0.917 1.00 89.56 86 ALA A CA 1
ATOM 680 C C . ALA A 1 86 ? -10.754 -2.827 0.306 1.00 89.56 86 ALA A C 1
ATOM 682 O O . ALA A 1 86 ? -9.875 -2.590 -0.517 1.00 89.56 86 ALA A O 1
ATOM 683 N N . THR A 1 87 ? -11.093 -4.072 0.653 1.00 92.31 87 THR A N 1
ATOM 684 C CA . THR A 1 87 ? -10.369 -5.275 0.206 1.00 92.31 87 THR A CA 1
ATOM 685 C C . THR A 1 87 ? -10.897 -5.891 -1.091 1.00 92.31 87 THR A C 1
ATOM 687 O O . THR A 1 87 ? -10.184 -6.674 -1.702 1.00 92.31 87 THR A O 1
ATOM 690 N N . SER A 1 88 ? -12.107 -5.544 -1.551 1.00 90.44 88 SER A N 1
ATOM 691 C CA . SER A 1 88 ? -12.725 -6.175 -2.735 1.00 90.44 88 SER A CA 1
ATOM 692 C C . SER A 1 88 ? -11.946 -5.994 -4.043 1.00 90.44 88 SER A C 1
ATOM 694 O O . SER A 1 88 ? -11.571 -6.961 -4.695 1.00 90.44 88 SER A O 1
ATOM 696 N N . SER A 1 89 ? -11.755 -4.750 -4.470 1.00 86.25 89 SER A N 1
ATOM 697 C CA . SER A 1 89 ? -11.059 -4.397 -5.704 1.00 86.25 89 SER A CA 1
ATOM 698 C C . SER A 1 89 ? -10.495 -2.989 -5.587 1.00 86.25 89 SER A C 1
ATOM 700 O O . SER A 1 89 ? -11.125 -2.089 -5.013 1.00 86.25 89 SER A O 1
ATOM 702 N N . ALA A 1 90 ? -9.305 -2.802 -6.151 1.00 89.31 90 ALA A N 1
ATOM 703 C CA . ALA A 1 90 ? -8.660 -1.508 -6.242 1.00 89.31 90 ALA A CA 1
ATOM 704 C C . ALA A 1 90 ? -8.108 -1.271 -7.645 1.00 89.31 90 ALA A C 1
ATOM 706 O O . ALA A 1 90 ? -7.574 -2.171 -8.286 1.00 89.31 90 ALA A O 1
ATOM 707 N N . ALA A 1 91 ? -8.221 -0.026 -8.095 1.00 91.44 91 ALA A N 1
ATOM 708 C CA . ALA A 1 91 ? -7.481 0.462 -9.242 1.00 91.44 91 ALA A CA 1
ATOM 709 C C . ALA A 1 91 ? -6.123 0.972 -8.753 1.00 91.44 91 ALA A C 1
ATOM 711 O O . ALA A 1 91 ? -6.060 1.890 -7.928 1.00 91.44 91 ALA A O 1
ATOM 712 N N . VAL A 1 92 ? -5.050 0.375 -9.261 1.00 93.50 92 VAL A N 1
ATOM 713 C CA . VAL A 1 92 ? -3.675 0.795 -8.995 1.00 93.50 92 VAL A CA 1
ATOM 714 C C . VAL A 1 92 ? -3.185 1.583 -10.200 1.00 93.50 92 VAL A C 1
ATOM 716 O O . VAL A 1 92 ? -3.372 1.159 -11.335 1.00 93.50 92 VAL A O 1
ATOM 719 N N . ALA A 1 93 ? -2.605 2.750 -9.952 1.00 92.94 93 ALA A N 1
ATOM 720 C CA . ALA A 1 93 ? -1.956 3.555 -10.976 1.00 92.94 93 ALA A CA 1
ATOM 721 C C . ALA A 1 93 ? -0.612 4.032 -10.438 1.00 92.94 93 ALA A C 1
ATOM 723 O O . ALA A 1 93 ? -0.567 4.575 -9.329 1.00 92.94 93 ALA A O 1
ATOM 724 N N . ALA A 1 94 ? 0.460 3.861 -11.207 1.00 93.31 94 ALA A N 1
ATOM 725 C CA . ALA A 1 94 ? 1.772 4.372 -10.836 1.00 93.31 94 ALA A CA 1
ATOM 726 C C . ALA A 1 94 ? 2.289 5.423 -11.817 1.00 93.31 94 ALA A C 1
ATOM 728 O O . ALA A 1 94 ? 1.882 5.519 -12.971 1.00 93.31 94 ALA A O 1
ATOM 729 N N . THR A 1 95 ? 3.211 6.228 -11.312 1.00 91.69 95 THR A N 1
ATOM 730 C CA . THR A 1 95 ? 4.073 7.124 -12.073 1.00 91.69 95 THR A CA 1
ATOM 731 C C . THR A 1 95 ? 5.507 6.894 -11.615 1.00 91.69 95 THR A C 1
ATOM 733 O O . THR A 1 95 ? 5.745 6.218 -10.613 1.00 91.69 95 THR A O 1
ATOM 736 N N . SER A 1 96 ? 6.483 7.496 -12.291 1.00 83.81 96 SER A N 1
ATOM 737 C CA . SER A 1 96 ? 7.885 7.429 -11.861 1.00 83.81 96 SER A CA 1
ATOM 738 C C . SER A 1 96 ? 8.122 8.015 -10.460 1.00 83.81 96 SER A C 1
ATOM 740 O O . SER A 1 96 ? 9.131 7.716 -9.829 1.00 83.81 96 SER A O 1
ATOM 742 N N . ALA A 1 97 ? 7.175 8.803 -9.935 1.00 85.00 97 ALA A N 1
ATOM 743 C CA . ALA A 1 97 ? 7.245 9.407 -8.608 1.00 85.00 97 ALA A CA 1
ATOM 744 C C . ALA A 1 97 ? 6.543 8.601 -7.496 1.00 85.00 97 ALA A C 1
ATOM 746 O O . ALA A 1 97 ? 6.715 8.926 -6.318 1.00 85.00 97 ALA A O 1
ATOM 747 N N . GLY A 1 98 ? 5.721 7.599 -7.826 1.00 87.19 98 GLY A N 1
ATOM 748 C CA . GLY A 1 98 ? 5.032 6.799 -6.813 1.00 87.19 98 GLY A CA 1
ATOM 749 C C . GLY A 1 98 ? 3.801 6.056 -7.316 1.00 87.19 98 GLY A C 1
ATOM 750 O O . GLY A 1 98 ? 3.502 6.023 -8.504 1.00 87.19 98 GLY A O 1
ATOM 751 N N . VAL A 1 99 ? 3.062 5.467 -6.376 1.00 91.50 99 VAL A N 1
ATOM 752 C CA . VAL A 1 99 ? 1.868 4.661 -6.655 1.00 91.50 99 VAL A CA 1
ATOM 753 C C . VAL A 1 99 ? 0.644 5.203 -5.924 1.00 91.50 99 VAL A C 1
ATOM 755 O O . VAL A 1 99 ? 0.724 5.639 -4.773 1.00 91.50 99 VAL A O 1
ATOM 758 N N . ALA A 1 100 ? -0.502 5.167 -6.600 1.00 89.75 100 ALA A N 1
ATOM 759 C CA . ALA A 1 100 ? -1.807 5.505 -6.063 1.00 89.75 100 ALA A CA 1
ATOM 760 C C . ALA A 1 100 ? -2.738 4.289 -6.136 1.00 89.75 100 ALA A C 1
ATOM 762 O O . ALA A 1 100 ? -3.050 3.789 -7.215 1.00 89.75 100 ALA A O 1
ATOM 763 N N . VAL A 1 101 ? -3.245 3.866 -4.977 1.00 90.75 101 VAL A N 1
ATOM 764 C CA . VAL A 1 101 ? -4.268 2.819 -4.859 1.00 90.75 101 VAL A CA 1
ATOM 765 C C . VAL A 1 101 ? -5.625 3.481 -4.621 1.00 90.75 101 VAL A C 1
ATOM 767 O O . VAL A 1 101 ? -5.797 4.279 -3.693 1.00 90.75 101 VAL A O 1
ATOM 770 N N . ARG A 1 102 ? -6.596 3.197 -5.491 1.00 89.12 102 ARG A N 1
ATOM 771 C CA . ARG A 1 102 ? -7.962 3.728 -5.424 1.00 89.12 102 ARG A CA 1
ATOM 772 C C . ARG A 1 102 ? -8.938 2.589 -5.164 1.00 89.12 102 ARG A C 1
ATOM 774 O O . ARG A 1 102 ? -9.098 1.710 -6.002 1.00 89.12 102 ARG A O 1
ATOM 781 N N . PHE A 1 103 ? -9.613 2.633 -4.021 1.00 86.00 103 PHE A N 1
ATOM 782 C CA . PHE A 1 103 ? -10.663 1.672 -3.684 1.00 86.00 103 PHE A CA 1
ATOM 783 C C . PHE A 1 103 ? -11.889 1.870 -4.576 1.00 86.00 103 PHE A C 1
ATOM 785 O O . PHE A 1 103 ? -12.217 3.003 -4.948 1.00 86.00 103 PHE A O 1
ATOM 792 N N . SER A 1 104 ? -12.578 0.776 -4.893 1.00 80.19 104 SER A N 1
ATOM 793 C CA . SER A 1 104 ? -13.848 0.834 -5.616 1.00 80.19 104 SER A CA 1
ATOM 794 C C . SER A 1 104 ? -14.905 1.642 -4.835 1.00 80.19 104 SER A C 1
ATOM 796 O O . SER A 1 104 ? -14.873 1.778 -3.607 1.00 80.19 104 SER A O 1
ATOM 798 N N . SER A 1 105 ? -15.841 2.250 -5.567 1.00 56.56 105 SER A N 1
ATOM 799 C CA . SER A 1 105 ? -16.753 3.327 -5.137 1.00 56.56 105 SER A CA 1
ATOM 800 C C . SER A 1 105 ? -17.712 3.007 -3.970 1.00 56.56 105 SER A C 1
ATOM 802 O O . SER A 1 105 ? -18.432 3.897 -3.510 1.00 56.56 105 SER A O 1
ATOM 804 N N . GLY A 1 106 ? -17.673 1.795 -3.403 1.00 57.09 106 GLY A N 1
ATOM 805 C CA . GLY A 1 106 ? -18.335 1.439 -2.137 1.00 57.09 106 GLY A CA 1
ATOM 806 C C . GLY A 1 106 ? -17.728 2.115 -0.898 1.00 57.09 106 GLY A C 1
ATOM 807 O O . GLY A 1 106 ? -18.343 2.152 0.170 1.00 57.09 106 GLY A O 1
ATOM 808 N N . ALA A 1 107 ? -16.552 2.728 -1.040 1.00 55.03 107 ALA A N 1
ATOM 809 C CA . ALA A 1 107 ? -15.847 3.431 0.023 1.00 55.03 107 ALA A CA 1
ATOM 810 C C . ALA A 1 107 ? -16.493 4.760 0.481 1.00 55.03 107 ALA A C 1
ATOM 812 O O . ALA A 1 107 ? -15.898 5.453 1.298 1.00 55.03 107 ALA A O 1
ATOM 813 N N . ARG A 1 108 ? -17.723 5.121 0.068 1.00 56.22 108 ARG A N 1
ATOM 814 C CA . ARG A 1 108 ? -18.502 6.182 0.762 1.00 56.22 108 ARG A CA 1
ATOM 815 C C . ARG A 1 108 ? -18.705 5.874 2.256 1.00 56.22 108 ARG A C 1
ATOM 817 O O . ARG A 1 108 ? -18.952 6.785 3.038 1.00 56.22 108 ARG A O 1
ATOM 824 N N . ALA A 1 109 ? -18.564 4.606 2.654 1.00 57.69 109 ALA A N 1
ATOM 825 C CA . ALA A 1 109 ? -18.516 4.181 4.053 1.00 57.69 109 ALA A CA 1
ATOM 826 C C . ALA A 1 109 ? -17.270 4.686 4.814 1.00 57.69 109 ALA A C 1
ATOM 828 O O . ALA A 1 109 ? -17.277 4.702 6.046 1.00 57.69 109 ALA A O 1
ATOM 829 N N . LEU A 1 110 ? -16.218 5.124 4.111 1.00 63.72 110 LEU A N 1
ATOM 830 C CA . LEU A 1 110 ? -15.098 5.848 4.703 1.00 63.72 110 LEU A CA 1
ATOM 831 C C . LEU A 1 110 ? -15.556 7.265 5.040 1.00 63.72 110 LEU A C 1
ATOM 833 O O . LEU A 1 110 ? -15.318 8.223 4.303 1.00 63.72 110 LEU A O 1
ATOM 837 N N . ASN A 1 111 ? -16.230 7.402 6.177 1.00 64.31 111 ASN A N 1
ATOM 838 C CA . ASN A 1 111 ? -16.457 8.704 6.774 1.00 64.31 111 ASN A CA 1
ATOM 839 C C . ASN A 1 111 ? -15.115 9.240 7.296 1.00 64.31 111 ASN A C 1
ATOM 841 O O . ASN A 1 111 ? -14.795 9.104 8.476 1.00 64.31 111 ASN A O 1
ATOM 845 N N . PHE A 1 112 ? -14.317 9.829 6.404 1.00 70.69 112 PHE A N 1
ATOM 846 C CA . PHE A 1 112 ? -13.061 10.522 6.711 1.00 70.69 112 PHE A CA 1
ATOM 847 C C . PHE A 1 112 ? -13.322 11.880 7.380 1.00 70.69 112 PHE A C 1
ATOM 849 O O . PHE A 1 112 ? -12.778 12.910 6.984 1.00 70.69 112 PHE A O 1
ATOM 856 N N . SER A 1 113 ? -14.222 11.906 8.361 1.00 69.69 113 SER A N 1
ATOM 857 C CA . SER A 1 113 ? -14.558 13.123 9.081 1.00 69.69 113 SER A CA 1
ATOM 858 C C . SER A 1 113 ? -13.363 13.560 9.924 1.00 69.69 113 SER A C 1
ATOM 860 O O . SER A 1 113 ? -12.954 12.849 10.836 1.00 69.69 113 SER A O 1
ATOM 862 N N . SER A 1 114 ? -12.882 14.780 9.703 1.00 70.06 114 SER A N 1
ATOM 863 C CA . SER A 1 114 ? -11.802 15.421 10.468 1.00 70.06 114 SER A CA 1
ATOM 864 C C . SER A 1 114 ? -12.276 16.022 11.802 1.00 70.06 114 SER A C 1
AT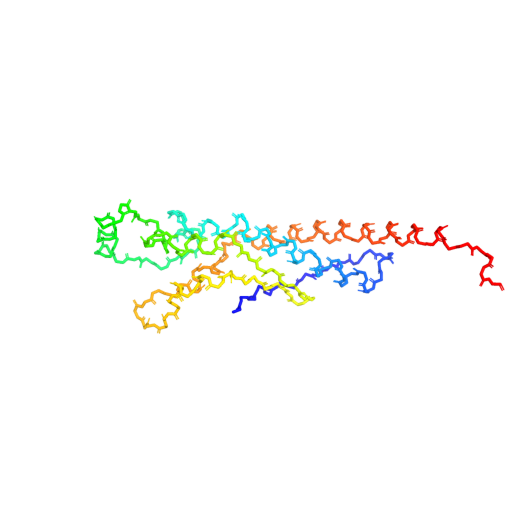OM 866 O O . SER A 1 114 ? -11.898 17.127 12.189 1.00 70.06 114 SER A O 1
ATOM 868 N N . ARG A 1 115 ? -13.160 15.327 12.528 1.00 82.50 115 ARG A N 1
ATOM 869 C CA . ARG A 1 115 ? -13.613 15.810 13.844 1.00 82.50 115 ARG A CA 1
ATOM 870 C C . ARG A 1 115 ? -12.450 15.726 14.830 1.00 82.50 115 ARG A C 1
ATOM 872 O O . ARG A 1 115 ? -11.842 14.674 14.949 1.00 82.50 115 ARG A O 1
ATOM 879 N N . ARG A 1 116 ? -12.224 16.788 15.612 1.00 79.44 116 ARG A N 1
ATOM 880 C CA . ARG A 1 116 ? -11.105 16.914 16.573 1.00 79.44 116 ARG A CA 1
ATOM 881 C C . ARG A 1 116 ? -10.910 15.710 17.511 1.00 79.44 116 ARG A C 1
ATOM 883 O O . ARG A 1 116 ? -9.785 15.408 17.877 1.00 79.44 116 ARG A O 1
ATOM 890 N N . ASN A 1 117 ? -11.995 15.027 17.884 1.00 81.12 117 ASN A N 1
ATOM 891 C CA . ASN A 1 117 ? -11.978 13.874 18.799 1.00 81.12 117 ASN A CA 1
ATOM 892 C C . ASN A 1 117 ? -12.267 12.540 18.093 1.00 81.12 117 ASN A C 1
ATOM 894 O O . ASN A 1 117 ? -12.585 11.546 18.750 1.00 81.12 117 ASN A O 1
ATOM 898 N N . TYR A 1 118 ? -12.250 12.530 16.761 1.00 83.75 118 TYR A N 1
ATOM 899 C CA . TYR A 1 118 ? -12.427 11.329 15.968 1.00 83.75 118 TYR A CA 1
ATOM 900 C C . TYR A 1 118 ? -11.068 10.893 15.418 1.00 83.75 118 TYR A C 1
ATOM 902 O O . TYR A 1 118 ? -10.324 11.735 14.919 1.00 83.75 118 TYR A O 1
ATOM 910 N N . PRO A 1 119 ? -10.741 9.601 15.508 1.00 88.06 119 PRO A N 1
ATOM 911 C CA . PRO A 1 119 ? -9.526 9.070 14.916 1.00 88.06 119 PRO A CA 1
ATOM 912 C C . PRO A 1 119 ? -9.463 9.345 13.419 1.00 88.06 119 PRO A C 1
ATOM 914 O O . PRO A 1 119 ? -10.469 9.203 12.714 1.00 88.06 119 PRO A O 1
ATOM 917 N N . ASP A 1 120 ? -8.279 9.690 12.926 1.00 89.44 120 ASP A N 1
ATOM 918 C CA . ASP A 1 120 ? -8.068 9.867 11.497 1.00 89.44 120 ASP A CA 1
ATOM 919 C C . ASP A 1 120 ? -8.011 8.496 10.810 1.00 89.44 120 ASP A C 1
ATOM 921 O O . ASP A 1 120 ? -6.963 7.866 10.682 1.00 89.44 120 ASP A O 1
ATOM 925 N N . LEU A 1 121 ? -9.177 8.029 10.358 1.00 87.06 121 LEU A N 1
ATOM 926 C CA . LEU A 1 121 ? -9.307 6.758 9.650 1.00 87.06 121 LEU A CA 1
ATOM 927 C C . LEU A 1 121 ? -8.521 6.731 8.338 1.00 87.06 121 LEU A C 1
ATOM 929 O O . LEU A 1 121 ? -8.201 5.645 7.863 1.00 87.06 121 LEU A O 1
ATOM 933 N N . ARG A 1 122 ? -8.237 7.889 7.722 1.00 87.19 122 ARG A N 1
ATOM 934 C CA . ARG A 1 122 ? -7.373 7.916 6.540 1.00 87.19 122 ARG A CA 1
ATOM 935 C C . ARG A 1 122 ? -5.954 7.603 6.972 1.00 87.19 122 ARG A C 1
ATOM 937 O O . ARG A 1 122 ? -5.381 6.689 6.399 1.00 87.19 122 ARG A O 1
ATOM 944 N N . ALA A 1 123 ? -5.438 8.328 7.965 1.00 89.00 123 ALA A N 1
ATOM 945 C CA . ALA A 1 123 ? -4.088 8.117 8.473 1.00 89.00 123 ALA A CA 1
ATOM 946 C C . ALA A 1 123 ? -3.884 6.669 8.935 1.00 89.00 123 ALA A C 1
ATOM 948 O O . ALA A 1 123 ? -2.899 6.054 8.543 1.00 89.00 123 ALA A O 1
ATOM 949 N N . GLU A 1 124 ? -4.850 6.105 9.669 1.00 92.56 124 GLU A N 1
ATOM 950 C CA . GLU A 1 124 ? -4.810 4.706 10.104 1.00 92.56 124 GLU A CA 1
ATOM 951 C C . GLU A 1 124 ? -4.797 3.734 8.922 1.00 92.56 124 GLU A C 1
ATOM 953 O O . GLU A 1 124 ? -3.918 2.891 8.864 1.00 92.56 124 GLU A O 1
ATOM 958 N N . LEU A 1 125 ? -5.694 3.871 7.939 1.00 91.50 125 LEU A N 1
ATOM 959 C CA . LEU A 1 125 ? -5.742 2.960 6.782 1.00 91.50 125 LEU A CA 1
ATOM 960 C C . LEU A 1 125 ? -4.490 3.026 5.893 1.00 91.50 125 LEU A C 1
ATOM 962 O O . LEU A 1 125 ? -4.249 2.127 5.095 1.00 91.50 125 LEU A O 1
ATOM 966 N N . THR A 1 126 ? -3.756 4.135 5.966 1.00 90.81 126 THR A N 1
ATOM 967 C CA . THR A 1 126 ? -2.538 4.387 5.183 1.00 90.81 126 THR A CA 1
ATOM 968 C C . THR A 1 126 ? -1.262 4.215 5.985 1.00 90.81 126 THR A C 1
ATOM 970 O O . THR A 1 126 ? -0.186 4.526 5.476 1.00 90.81 126 THR A O 1
ATOM 973 N N . ALA A 1 127 ? -1.377 3.817 7.248 1.00 94.44 127 ALA A N 1
ATOM 974 C CA . ALA A 1 127 ? -0.228 3.657 8.106 1.00 94.44 127 ALA A CA 1
ATOM 975 C C . ALA A 1 127 ? 0.678 2.554 7.550 1.00 94.44 127 ALA A C 1
ATOM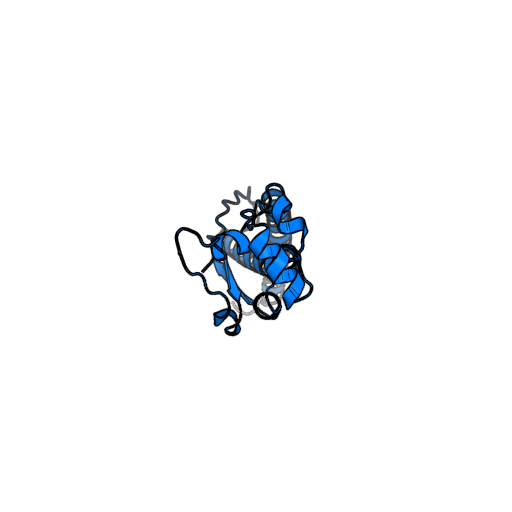 977 O O . ALA A 1 127 ? 0.233 1.576 6.958 1.00 94.44 127 ALA A O 1
ATOM 978 N N . VAL A 1 128 ? 1.978 2.739 7.721 1.00 94.94 128 VAL A N 1
ATOM 979 C CA . VAL A 1 128 ? 2.988 1.780 7.288 1.00 94.94 128 VAL A CA 1
ATOM 980 C C . VAL A 1 128 ? 3.753 1.381 8.536 1.00 94.94 128 VAL A C 1
ATOM 982 O O . VAL A 1 128 ? 4.180 2.251 9.299 1.00 94.94 128 VAL A O 1
ATOM 985 N N . ALA A 1 129 ? 3.874 0.079 8.780 1.00 95.38 129 ALA A N 1
ATOM 986 C CA . ALA A 1 129 ? 4.609 -0.411 9.943 1.00 95.38 129 ALA A CA 1
ATOM 987 C C . ALA A 1 129 ? 6.110 -0.088 9.796 1.00 95.38 129 ALA A C 1
ATOM 989 O O . ALA A 1 129 ? 6.595 -0.026 8.666 1.00 95.38 129 ALA A O 1
ATOM 990 N N . PRO A 1 130 ? 6.879 0.091 10.883 1.00 93.50 130 PRO A N 1
ATOM 991 C CA . PRO A 1 130 ? 8.292 0.479 10.798 1.00 93.50 130 PRO A CA 1
ATOM 992 C C . PRO A 1 130 ? 9.163 -0.432 9.914 1.00 93.50 130 PRO A C 1
ATOM 994 O O . PRO A 1 130 ? 10.094 0.040 9.269 1.00 93.50 130 PRO A O 1
ATOM 997 N N . GLU A 1 131 ? 8.848 -1.726 9.848 1.00 94.25 131 GLU A N 1
ATOM 998 C CA . GLU A 1 131 ? 9.573 -2.736 9.071 1.00 94.25 131 GLU A CA 1
ATOM 999 C C . GLU A 1 131 ? 9.117 -2.871 7.605 1.00 94.25 131 GLU A C 1
ATOM 1001 O O . GLU A 1 131 ? 9.787 -3.511 6.787 1.00 94.25 131 GLU A O 1
ATOM 1006 N N . GLU A 1 132 ? 7.952 -2.327 7.255 1.00 94.06 132 GLU A N 1
ATOM 1007 C CA . GLU A 1 132 ? 7.367 -2.449 5.918 1.00 94.06 132 GLU A CA 1
ATOM 1008 C C . GLU A 1 132 ? 8.148 -1.696 4.823 1.00 94.06 132 GLU A C 1
ATOM 1010 O O . GLU A 1 132 ? 8.316 -2.279 3.748 1.00 94.06 132 GLU A O 1
ATOM 1015 N N . PRO A 1 133 ? 8.706 -0.485 5.046 1.00 92.62 133 PRO A N 1
ATOM 1016 C CA . PRO A 1 133 ? 9.461 0.243 4.029 1.00 92.62 133 PRO A CA 1
ATOM 1017 C C . PRO A 1 133 ? 10.640 -0.552 3.475 1.00 92.62 133 PRO A C 1
ATOM 1019 O O . PRO A 1 133 ? 10.847 -0.583 2.264 1.00 92.62 133 PRO A O 1
ATOM 1022 N N . GLU A 1 134 ? 11.381 -1.257 4.332 1.00 89.94 134 GLU A N 1
ATOM 1023 C CA . GLU A 1 134 ? 12.486 -2.104 3.883 1.00 89.94 134 GLU A CA 1
ATOM 1024 C C . GLU A 1 134 ? 12.001 -3.288 3.042 1.00 89.94 134 GLU A C 1
ATOM 1026 O O . GLU A 1 134 ? 12.634 -3.663 2.053 1.00 89.94 134 GLU A O 1
ATOM 1031 N N . ARG A 1 135 ? 10.865 -3.891 3.415 1.00 94.62 135 ARG A N 1
ATOM 1032 C CA . ARG A 1 135 ? 10.254 -4.978 2.636 1.00 94.62 135 ARG A CA 1
ATOM 1033 C C . ARG A 1 135 ? 9.796 -4.475 1.272 1.00 94.62 135 ARG A C 1
ATOM 1035 O O . ARG A 1 135 ? 10.025 -5.158 0.277 1.00 94.62 135 ARG A O 1
ATOM 1042 N N . PHE A 1 136 ? 9.199 -3.287 1.219 1.00 94.00 136 PHE A N 1
ATOM 1043 C CA . PHE A 1 136 ? 8.781 -2.652 -0.028 1.00 94.00 136 PHE A CA 1
ATOM 1044 C C . PHE A 1 136 ? 9.980 -2.298 -0.904 1.00 94.00 136 PHE A C 1
ATOM 1046 O O . PHE A 1 136 ? 9.944 -2.573 -2.097 1.00 94.00 136 PHE A O 1
ATOM 1053 N N . ALA A 1 137 ? 11.064 -1.776 -0.325 1.00 90.12 137 ALA A N 1
ATOM 1054 C CA . ALA A 1 137 ? 12.292 -1.478 -1.055 1.00 90.12 137 ALA A CA 1
ATOM 1055 C C . ALA A 1 137 ? 12.910 -2.742 -1.674 1.00 90.12 137 ALA A C 1
ATOM 1057 O O . ALA A 1 137 ? 13.204 -2.752 -2.867 1.00 90.12 137 ALA A O 1
ATOM 1058 N N . ARG A 1 138 ? 13.031 -3.832 -0.901 1.00 92.75 138 ARG A N 1
ATOM 1059 C CA . ARG A 1 138 ? 13.516 -5.129 -1.412 1.00 92.75 138 ARG A CA 1
ATOM 1060 C C . ARG A 1 138 ? 12.618 -5.687 -2.518 1.00 92.75 138 ARG A C 1
ATOM 1062 O O . ARG A 1 138 ? 13.119 -6.209 -3.508 1.00 92.75 138 ARG A O 1
ATOM 1069 N N . TYR A 1 139 ? 11.300 -5.570 -2.357 1.00 94.88 139 TYR A N 1
ATOM 1070 C CA . TYR A 1 139 ? 10.341 -6.006 -3.369 1.00 94.88 139 TYR A CA 1
ATOM 1071 C C . TYR A 1 139 ? 10.463 -5.193 -4.665 1.00 94.88 139 TYR A C 1
ATOM 1073 O O . TYR A 1 139 ? 10.525 -5.778 -5.743 1.00 94.88 139 TYR A O 1
ATOM 1081 N N . LEU A 1 140 ? 10.540 -3.863 -4.561 1.00 92.50 140 LEU A N 1
ATOM 1082 C CA . LEU A 1 140 ? 10.720 -2.977 -5.711 1.00 92.50 140 LEU A CA 1
ATOM 1083 C C . LEU A 1 140 ? 12.018 -3.277 -6.454 1.00 92.50 140 LEU A C 1
ATOM 1085 O O . LEU A 1 140 ? 11.988 -3.415 -7.668 1.00 92.50 140 LEU A O 1
ATOM 1089 N N . ASP A 1 141 ? 13.133 -3.419 -5.740 1.00 91.19 141 ASP A N 1
ATOM 1090 C CA . ASP A 1 141 ? 14.435 -3.736 -6.333 1.00 91.19 141 ASP A CA 1
ATOM 1091 C C . ASP A 1 141 ? 14.397 -5.059 -7.119 1.00 91.19 141 ASP A C 1
ATOM 1093 O O . ASP A 1 141 ? 14.820 -5.116 -8.274 1.00 91.19 141 ASP A O 1
ATOM 1097 N N . ALA A 1 142 ? 13.801 -6.105 -6.536 1.00 93.94 142 ALA A N 1
ATOM 1098 C CA . ALA A 1 142 ? 13.618 -7.384 -7.216 1.00 93.94 142 ALA A CA 1
ATOM 1099 C C . ALA A 1 142 ? 12.758 -7.250 -8.486 1.00 93.94 142 ALA A C 1
ATOM 1101 O O . ALA A 1 142 ? 13.145 -7.748 -9.544 1.00 93.94 142 ALA A O 1
ATOM 1102 N N . ARG A 1 143 ? 11.627 -6.535 -8.406 1.00 95.69 143 ARG A N 1
ATOM 1103 C CA . ARG A 1 143 ? 10.734 -6.330 -9.555 1.00 95.69 143 ARG A CA 1
ATOM 1104 C C . ARG A 1 143 ? 11.366 -5.473 -10.642 1.00 95.69 143 ARG A C 1
ATOM 1106 O O . ARG A 1 143 ? 11.232 -5.810 -11.809 1.00 95.69 143 ARG A O 1
ATOM 1113 N N . VAL A 1 144 ? 12.102 -4.418 -10.297 1.00 93.31 144 VAL A N 1
ATOM 1114 C CA . VAL A 1 144 ? 12.811 -3.594 -11.289 1.00 93.31 144 VAL A CA 1
ATOM 1115 C C . VAL A 1 144 ? 13.803 -4.444 -12.084 1.00 93.31 144 VAL A C 1
ATOM 1117 O O . VAL A 1 144 ? 13.790 -4.381 -13.311 1.00 93.31 144 VAL A O 1
ATOM 1120 N N . ARG A 1 145 ? 14.609 -5.290 -11.424 1.00 92.56 145 ARG A N 1
ATOM 1121 C CA . ARG A 1 145 ? 15.551 -6.189 -12.122 1.00 92.56 145 ARG A CA 1
ATOM 1122 C C . ARG A 1 145 ? 14.849 -7.169 -13.062 1.00 92.56 145 ARG A C 1
ATOM 1124 O O . ARG A 1 145 ? 15.297 -7.366 -14.191 1.00 92.56 145 ARG A O 1
ATOM 1131 N N . GLU A 1 146 ? 13.746 -7.759 -12.612 1.00 94.94 146 GLU A N 1
ATOM 1132 C CA . GLU A 1 146 ? 12.919 -8.652 -13.429 1.00 94.94 146 GLU A CA 1
ATOM 1133 C C . GLU A 1 146 ? 12.384 -7.923 -14.671 1.00 94.94 146 GLU A C 1
ATOM 1135 O O . GLU A 1 146 ? 12.624 -8.362 -15.795 1.00 94.94 146 GLU A O 1
ATOM 1140 N N . ARG A 1 147 ? 11.772 -6.742 -14.495 1.00 95.50 147 ARG A N 1
ATOM 1141 C CA . ARG A 1 147 ? 11.233 -5.942 -15.608 1.00 95.50 147 ARG A CA 1
ATOM 1142 C C . ARG A 1 147 ? 12.310 -5.495 -16.593 1.00 95.50 147 ARG A C 1
ATOM 1144 O O . ARG A 1 147 ? 12.067 -5.498 -17.797 1.00 95.50 147 ARG A O 1
ATOM 1151 N N . LEU A 1 148 ? 13.502 -5.135 -16.120 1.00 93.81 148 LEU A N 1
ATOM 1152 C CA . LEU A 1 148 ? 14.627 -4.798 -16.999 1.00 93.81 148 LEU A CA 1
ATOM 1153 C C . LEU A 1 148 ? 15.068 -5.995 -17.844 1.00 93.81 148 LEU A C 1
ATOM 1155 O O . LEU A 1 148 ? 15.307 -5.841 -19.043 1.00 93.81 148 LEU A O 1
ATOM 1159 N N . THR A 1 149 ? 15.113 -7.184 -17.241 1.00 93.81 149 THR A N 1
ATOM 1160 C CA . THR A 1 149 ? 15.435 -8.432 -17.947 1.00 93.81 149 THR A CA 1
ATOM 1161 C C . THR A 1 149 ? 14.397 -8.724 -19.033 1.00 93.81 149 THR A C 1
ATOM 1163 O O . THR A 1 149 ? 14.762 -9.004 -20.176 1.00 93.81 149 THR A O 1
ATOM 1166 N N . ASP A 1 150 ? 13.108 -8.570 -18.719 1.00 95.06 150 ASP A N 1
ATOM 1167 C CA . ASP A 1 150 ? 12.013 -8.746 -19.680 1.00 95.06 150 ASP A CA 1
ATOM 1168 C C . ASP A 1 150 ? 12.103 -7.753 -20.847 1.00 95.06 150 ASP A C 1
ATOM 1170 O O . ASP A 1 150 ? 11.931 -8.121 -22.013 1.00 95.06 150 ASP A O 1
ATOM 1174 N N . ILE A 1 151 ? 12.389 -6.482 -20.551 1.00 93.69 151 ILE A N 1
ATOM 1175 C CA . ILE A 1 151 ? 12.536 -5.430 -21.563 1.00 93.69 151 ILE A CA 1
ATOM 1176 C C . ILE A 1 151 ? 13.721 -5.738 -22.488 1.00 93.69 151 ILE A C 1
ATOM 1178 O O . ILE A 1 151 ? 13.574 -5.659 -23.712 1.00 93.69 151 ILE A O 1
ATOM 1182 N N . ALA A 1 152 ? 14.868 -6.131 -21.930 1.00 91.81 152 ALA A N 1
ATOM 1183 C CA . ALA A 1 152 ? 16.046 -6.511 -22.704 1.00 91.81 152 ALA A CA 1
ATOM 1184 C C . ALA A 1 152 ? 15.766 -7.728 -23.603 1.00 91.81 152 ALA A C 1
ATOM 1186 O O . ALA A 1 152 ? 16.084 -7.707 -24.796 1.00 91.81 152 ALA A O 1
ATOM 1187 N N . ALA A 1 153 ? 15.098 -8.754 -23.069 1.00 93.44 153 ALA A N 1
ATOM 1188 C CA . ALA A 1 153 ? 14.716 -9.943 -23.825 1.00 93.44 153 ALA A CA 1
ATOM 1189 C C . ALA A 1 153 ? 13.744 -9.617 -24.972 1.00 93.44 153 ALA A C 1
ATOM 1191 O O . ALA A 1 153 ? 13.904 -10.113 -26.089 1.00 93.44 153 ALA A O 1
ATOM 1192 N N . ASN A 1 154 ? 12.751 -8.758 -24.730 1.00 94.12 154 ASN A N 1
ATOM 1193 C CA . ASN A 1 154 ? 11.796 -8.337 -25.756 1.00 94.12 154 ASN A CA 1
ATOM 1194 C C . ASN A 1 154 ? 12.463 -7.518 -26.865 1.00 94.12 154 ASN A C 1
ATOM 1196 O O . ASN A 1 154 ? 12.154 -7.721 -28.039 1.00 94.12 154 ASN A O 1
ATOM 1200 N N . ARG A 1 155 ? 13.423 -6.654 -26.520 1.00 91.50 155 ARG A N 1
ATOM 1201 C CA . ARG A 1 155 ? 14.233 -5.931 -27.508 1.00 91.50 155 ARG A CA 1
ATOM 1202 C C . ARG A 1 155 ? 15.046 -6.886 -28.375 1.00 91.50 155 ARG A C 1
ATOM 1204 O O . ARG A 1 155 ? 15.004 -6.768 -29.593 1.00 91.50 155 ARG A O 1
ATOM 1211 N N . ALA A 1 156 ? 15.740 -7.848 -27.766 1.00 91.44 156 ALA A N 1
ATOM 1212 C CA . ALA A 1 156 ? 16.525 -8.835 -28.506 1.00 91.44 156 ALA A CA 1
ATOM 1213 C C . ALA A 1 156 ? 15.655 -9.622 -29.505 1.00 91.44 156 ALA A C 1
ATOM 1215 O O . ALA A 1 156 ? 16.049 -9.806 -30.657 1.00 91.44 156 ALA A O 1
ATOM 1216 N N . LYS A 1 157 ? 14.434 -10.007 -29.100 1.00 93.94 157 LYS A N 1
ATOM 1217 C CA . LYS A 1 157 ? 13.448 -10.650 -29.985 1.00 93.94 157 LYS A CA 1
ATOM 1218 C C . LYS A 1 157 ? 13.023 -9.746 -31.150 1.00 93.94 157 LYS A C 1
ATOM 1220 O O . LYS A 1 157 ? 12.931 -10.226 -32.274 1.00 93.94 157 LYS A O 1
ATOM 1225 N N . GLN A 1 158 ? 12.785 -8.455 -30.908 1.00 92.19 158 GLN A N 1
ATOM 1226 C CA . GLN A 1 158 ? 12.406 -7.494 -31.956 1.00 92.19 158 GLN A CA 1
ATOM 1227 C C . GLN A 1 158 ? 13.535 -7.257 -32.970 1.00 92.19 158 GLN A C 1
ATOM 1229 O O . GLN A 1 158 ? 13.279 -7.246 -34.175 1.00 92.19 158 GLN A O 1
ATOM 1234 N N . SER A 1 159 ? 14.781 -7.137 -32.500 1.00 90.19 159 SER A N 1
ATOM 1235 C CA . SER A 1 159 ? 15.954 -7.003 -33.373 1.00 90.19 159 SER A CA 1
ATOM 1236 C C . SER A 1 159 ? 16.161 -8.237 -34.255 1.00 90.19 159 SER A C 1
ATOM 1238 O O . SER A 1 159 ? 16.501 -8.093 -35.422 1.00 90.19 159 SER A O 1
ATOM 1240 N N . ALA A 1 160 ? 15.911 -9.442 -33.730 1.00 92.00 160 ALA A N 1
ATOM 1241 C CA . ALA A 1 160 ? 15.989 -10.680 -34.508 1.00 92.00 160 ALA A CA 1
ATOM 1242 C C . ALA A 1 160 ? 14.838 -10.837 -35.522 1.00 92.00 160 ALA A C 1
ATOM 1244 O O . ALA A 1 160 ? 15.009 -11.486 -36.551 1.00 92.00 160 ALA A O 1
ATOM 1245 N N . ALA A 1 161 ? 13.668 -10.258 -35.236 1.00 91.00 161 ALA A N 1
ATOM 1246 C CA . ALA A 1 161 ? 12.490 -10.340 -36.098 1.00 91.00 161 ALA A CA 1
ATOM 1247 C C . ALA A 1 161 ? 12.500 -9.336 -37.262 1.00 91.00 161 ALA A C 1
ATOM 1249 O O . ALA A 1 161 ? 11.722 -9.507 -38.195 1.00 91.00 161 ALA A O 1
ATOM 1250 N N . THR A 1 162 ? 13.342 -8.297 -37.214 1.00 89.06 162 THR A N 1
ATOM 1251 C CA . THR A 1 162 ? 13.442 -7.281 -38.273 1.00 89.06 162 THR A CA 1
ATOM 1252 C C . THR A 1 162 ? 14.373 -7.795 -39.375 1.00 89.06 162 THR A C 1
ATOM 1254 O O . THR A 1 162 ? 15.585 -7.850 -39.161 1.00 89.06 162 THR A O 1
ATOM 1257 N N . PRO A 1 163 ? 13.860 -8.215 -40.546 1.00 81.19 163 PRO A N 1
ATOM 1258 C CA . PRO A 1 163 ? 14.692 -8.834 -41.563 1.00 81.19 163 PRO A CA 1
ATOM 1259 C C . PRO A 1 163 ? 15.538 -7.787 -42.298 1.00 81.19 163 PRO A C 1
ATOM 1261 O O . PRO A 1 163 ? 15.046 -6.713 -42.645 1.00 81.19 163 PRO A O 1
ATOM 1264 N N . LEU A 1 164 ? 16.789 -8.137 -42.607 1.00 73.56 164 LEU A N 1
ATOM 1265 C CA . LEU A 1 164 ? 17.781 -7.275 -43.273 1.00 73.56 164 LEU A CA 1
ATOM 1266 C C . LEU A 1 164 ? 17.387 -6.775 -44.680 1.00 73.56 164 LEU A C 1
ATOM 1268 O O . LEU A 1 164 ? 18.105 -5.965 -45.248 1.00 73.56 164 LEU A O 1
ATOM 1272 N N . TRP A 1 165 ? 16.261 -7.217 -45.243 1.00 74.06 165 TRP A N 1
ATOM 1273 C CA . TRP A 1 165 ? 15.798 -6.852 -46.589 1.00 74.06 165 TRP A CA 1
ATOM 1274 C C . TRP A 1 165 ? 14.858 -5.631 -46.633 1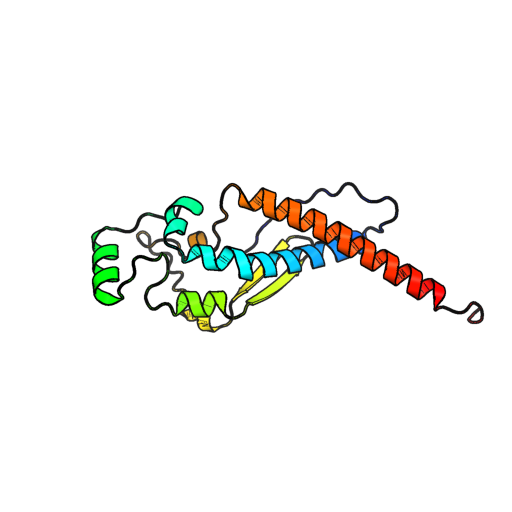.00 74.06 165 TRP A C 1
ATOM 1276 O O . TRP A 1 165 ? 14.190 -5.406 -47.636 1.00 74.06 165 TRP A O 1
ATOM 1286 N N . SER A 1 166 ? 14.799 -4.838 -45.558 1.00 63.81 166 SER A N 1
ATOM 1287 C CA . SER A 1 166 ? 14.048 -3.566 -45.512 1.00 63.81 166 SER A CA 1
ATOM 1288 C C . SER A 1 166 ? 14.918 -2.324 -45.794 1.00 63.81 166 SER A C 1
ATOM 1290 O O . SER A 1 166 ? 14.493 -1.207 -45.500 1.00 63.81 166 SER A O 1
ATOM 1292 N N . MET A 1 167 ? 16.132 -2.517 -46.321 1.00 59.72 167 MET A N 1
ATOM 1293 C CA . MET A 1 167 ? 17.070 -1.479 -46.777 1.00 59.72 167 MET A CA 1
ATOM 1294 C C . MET A 1 167 ? 17.384 -1.690 -48.253 1.00 59.72 167 MET A C 1
ATOM 1296 O O . MET A 1 167 ? 17.502 -0.668 -48.960 1.00 59.72 167 MET A O 1
#

Sequence (167 aa):
MIAIRTTLRYVGDAAASPGDMERAAVQALEDLGAKWHGDYLPLHFEPSAFNRYGFQARSARYTKRKVARYGTSRPMVWTGQLERAATSSAAVAATSAGVAVRFSSGARALNFSSRRNYPDLRAELTAVAPEEPERFARYLDARVRERLTDIAANRAKQSAATPLWSM